Protein AF-A0A358DGT8-F1 (afdb_monomer_lite)

Foldseek 3Di:
DDWDADPPQGIEAEAEDQPDPDWDWDDDPHYIYTYHHPPDDVVCVVVVVVVVD

Secondary structure (DSSP, 8-state):
-EEEEETTTEEEEEEEETT-SS-EEEEETTEEEEEEETT--GGGHHHHHHTT-

pLDDT: mean 84.19, std 5.29, range [68.56, 91.06]

Structure (mmCIF, N/CA/C/O backbone):
data_AF-A0A358DGT8-F1
#
_entry.id   AF-A0A358DGT8-F1
#
loop_
_atom_site.group_PDB
_atom_site.id
_atom_site.type_symbol
_atom_site.label_atom_id
_atom_site.label_alt_id
_atom_site.label_comp_id
_atom_site.label_asym_id
_atom_site.label_entity_id
_atom_site.label_seq_id
_atom_site.pdbx_PDB_ins_code
_atom_site.Cartn_x
_atom_site.Cartn_y
_atom_site.Cartn_z
_atom_site.occupancy
_atom_site.B_iso_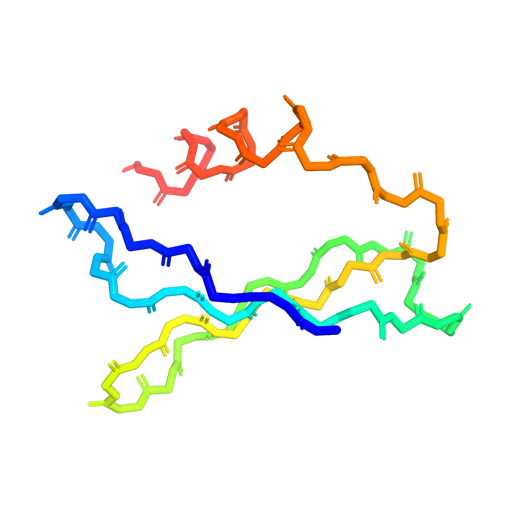or_equiv
_atom_site.auth_seq_id
_atom_site.auth_comp_id
_atom_site.auth_asym_id
_atom_site.auth_atom_id
_atom_site.pdbx_PDB_model_num
ATOM 1 N N . MET A 1 1 ? 9.803 1.969 3.218 1.00 72.44 1 MET A N 1
ATOM 2 C CA . MET A 1 1 ? 8.462 1.758 3.804 1.00 72.44 1 MET A CA 1
ATOM 3 C C . MET A 1 1 ? 7.897 3.136 4.051 1.00 72.44 1 MET A C 1
ATOM 5 O O . MET A 1 1 ? 8.643 3.960 4.559 1.00 72.44 1 MET A O 1
ATOM 9 N N . TYR A 1 2 ? 6.670 3.408 3.622 1.00 82.19 2 TYR A N 1
ATOM 10 C CA . TYR A 1 2 ? 6.041 4.708 3.851 1.00 82.19 2 TYR A CA 1
ATOM 11 C C . TYR A 1 2 ? 4.625 4.518 4.381 1.00 82.19 2 TYR A C 1
ATOM 13 O O . TYR A 1 2 ? 3.959 3.528 4.063 1.00 82.19 2 TYR A O 1
ATOM 21 N N . GLU A 1 3 ? 4.208 5.451 5.228 1.00 84.69 3 GLU A N 1
ATOM 22 C CA . GLU A 1 3 ? 2.849 5.516 5.747 1.00 84.69 3 GLU A CA 1
ATOM 23 C C . GLU A 1 3 ? 1.995 6.392 4.839 1.00 84.69 3 GLU A C 1
ATOM 25 O O . GLU A 1 3 ? 2.421 7.451 4.382 1.00 84.69 3 GLU A O 1
ATOM 30 N N . TYR A 1 4 ? 0.789 5.916 4.570 1.00 83.88 4 TYR A N 1
ATOM 31 C CA . TYR A 1 4 ? -0.249 6.634 3.860 1.00 83.88 4 TYR A CA 1
ATOM 32 C C . TYR A 1 4 ? -1.483 6.634 4.749 1.00 83.88 4 TYR A C 1
ATOM 34 O O . TYR A 1 4 ? -1.862 5.589 5.269 1.00 83.88 4 TYR A O 1
ATOM 42 N N . ASN A 1 5 ? -2.079 7.798 4.972 1.00 83.12 5 ASN A N 1
ATOM 43 C CA . ASN A 1 5 ? -3.271 7.903 5.798 1.00 83.12 5 ASN A CA 1
ATOM 44 C C . ASN A 1 5 ? -4.443 8.234 4.882 1.00 83.12 5 ASN A C 1
ATOM 46 O O . ASN A 1 5 ? -4.492 9.323 4.311 1.00 83.12 5 ASN A O 1
ATOM 50 N N . ASP A 1 6 ? -5.331 7.265 4.700 1.00 82.00 6 ASP A N 1
ATOM 51 C CA . ASP A 1 6 ? -6.548 7.434 3.919 1.00 82.00 6 ASP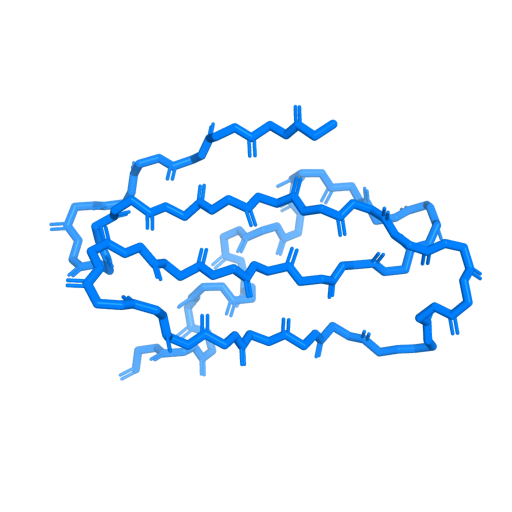 A CA 1
ATOM 52 C C . ASP A 1 6 ? -7.717 7.762 4.855 1.00 82.00 6 ASP A C 1
ATOM 54 O O . ASP A 1 6 ? -7.804 7.232 5.963 1.00 82.00 6 ASP A O 1
ATOM 58 N N . LYS A 1 7 ? -8.618 8.651 4.424 1.00 79.44 7 LYS A N 1
ATOM 59 C CA . LYS A 1 7 ? -9.739 9.106 5.261 1.00 79.44 7 LYS A CA 1
ATOM 60 C C . LYS A 1 7 ? -10.778 8.013 5.540 1.00 79.44 7 LYS A C 1
ATOM 62 O O . LYS A 1 7 ? -11.442 8.098 6.566 1.00 79.44 7 LYS A O 1
ATOM 67 N N . GLU A 1 8 ? -10.918 7.013 4.671 1.00 79.56 8 GLU A N 1
ATOM 68 C CA . GLU A 1 8 ? -11.877 5.911 4.838 1.00 79.56 8 GLU A CA 1
ATOM 69 C C . GLU A 1 8 ? -11.203 4.616 5.285 1.00 79.56 8 GLU A C 1
ATOM 71 O O . GLU A 1 8 ? -11.671 3.943 6.203 1.00 79.56 8 GLU A O 1
ATOM 76 N N . LEU A 1 9 ? -10.079 4.266 4.662 1.00 77.12 9 LEU A N 1
ATOM 77 C CA . LEU A 1 9 ? -9.355 3.027 4.947 1.00 77.12 9 LEU A CA 1
ATOM 78 C C . LEU A 1 9 ? -8.450 3.142 6.188 1.00 77.12 9 LEU A C 1
ATOM 80 O O . LEU A 1 9 ? -8.000 2.127 6.734 1.00 77.12 9 LEU A O 1
ATOM 84 N N . GLY A 1 10 ? -8.207 4.368 6.657 1.00 85.62 10 GLY A N 1
ATOM 85 C CA . GLY A 1 10 ? -7.370 4.677 7.807 1.00 85.62 10 GLY A CA 1
ATOM 86 C C . GLY A 1 10 ? -5.879 4.565 7.498 1.00 85.62 10 GLY A C 1
ATOM 87 O O . GLY A 1 10 ? -5.404 4.838 6.392 1.00 85.62 10 GLY A O 1
ATOM 88 N N . LYS A 1 11 ? -5.109 4.147 8.506 1.00 89.94 11 LYS A N 1
ATOM 89 C CA . LYS A 1 11 ? -3.655 4.016 8.402 1.00 89.94 11 LYS A CA 1
ATOM 90 C C . LYS A 1 11 ? -3.285 2.876 7.453 1.00 89.94 11 LYS A C 1
ATOM 92 O O . LYS A 1 11 ? -3.637 1.722 7.687 1.00 89.94 11 LYS A O 1
ATOM 97 N N . ILE A 1 12 ? -2.502 3.175 6.425 1.00 89.31 12 ILE A N 1
ATOM 98 C CA . ILE A 1 12 ? -1.965 2.212 5.464 1.00 89.31 12 ILE A CA 1
ATOM 99 C C . ILE A 1 12 ? -0.438 2.247 5.520 1.00 89.31 12 ILE A C 1
ATOM 101 O O . ILE A 1 12 ? 0.200 3.291 5.424 1.00 89.31 12 ILE A O 1
ATOM 105 N N . ILE A 1 13 ? 0.171 1.076 5.656 1.00 89.94 13 ILE A N 1
ATOM 106 C CA . ILE A 1 13 ? 1.616 0.891 5.670 1.00 89.94 13 ILE A CA 1
ATOM 107 C C . ILE A 1 13 ? 2.035 0.221 4.372 1.00 89.94 13 ILE A C 1
ATOM 109 O O . ILE A 1 13 ? 1.772 -0.966 4.170 1.00 89.94 13 ILE A O 1
ATOM 113 N N . VAL A 1 14 ? 2.750 0.953 3.521 1.00 89.00 14 VAL A N 1
ATOM 114 C CA . VAL A 1 14 ? 3.260 0.419 2.260 1.00 89.00 14 VAL A CA 1
ATOM 115 C C . VAL A 1 14 ? 4.662 -0.139 2.466 1.00 89.00 14 VAL A C 1
ATOM 117 O O . VAL A 1 14 ? 5.639 0.579 2.726 1.00 89.00 14 VAL A O 1
ATOM 120 N N . LYS A 1 15 ? 4.764 -1.460 2.339 1.00 89.56 15 LYS A N 1
ATOM 121 C CA . LYS A 1 15 ? 5.996 -2.227 2.477 1.00 89.56 15 LYS A CA 1
ATOM 122 C C . LYS A 1 15 ? 6.416 -2.789 1.113 1.00 89.56 15 LYS A C 1
ATOM 124 O O . LYS A 1 15 ? 5.816 -3.761 0.649 1.00 89.56 15 LYS A O 1
ATOM 129 N N . PRO A 1 16 ? 7.451 -2.223 0.469 1.00 88.56 16 PRO A N 1
ATOM 130 C CA . PRO A 1 16 ? 8.019 -2.832 -0.723 1.00 88.56 16 PRO A CA 1
ATOM 131 C C . PRO A 1 16 ? 8.659 -4.178 -0.374 1.00 88.56 16 PRO A C 1
ATOM 133 O O . PRO A 1 16 ? 9.325 -4.323 0.652 1.00 88.56 16 PRO A O 1
ATOM 136 N N . ASN A 1 17 ? 8.434 -5.168 -1.229 1.00 89.50 17 ASN A N 1
ATOM 137 C CA . ASN A 1 17 ? 8.990 -6.505 -1.114 1.00 89.50 17 ASN A CA 1
ATOM 138 C C . ASN A 1 17 ? 9.448 -6.971 -2.498 1.00 89.50 17 ASN A C 1
ATOM 140 O O . ASN A 1 17 ? 8.639 -7.152 -3.404 1.00 89.50 17 ASN A O 1
ATOM 144 N N . THR A 1 18 ? 10.750 -7.208 -2.643 1.00 86.31 18 THR A N 1
ATOM 145 C CA . THR A 1 18 ? 11.366 -7.651 -3.903 1.00 86.31 18 THR A CA 1
ATOM 146 C C . THR A 1 18 ? 10.880 -9.016 -4.372 1.00 86.31 18 THR A C 1
ATOM 148 O O . THR A 1 18 ? 10.922 -9.299 -5.563 1.00 86.31 18 THR A O 1
ATOM 151 N N . ARG A 1 19 ? 10.369 -9.852 -3.461 1.00 88.62 19 ARG A N 1
ATOM 152 C CA . ARG A 1 19 ? 9.797 -11.166 -3.785 1.00 88.62 19 ARG A CA 1
ATOM 153 C C . ARG A 1 19 ? 8.299 -11.120 -4.071 1.00 88.62 19 ARG A C 1
ATOM 155 O O . ARG A 1 19 ? 7.739 -12.113 -4.532 1.00 88.62 19 ARG A O 1
ATOM 162 N N . ALA A 1 20 ? 7.627 -10.008 -3.774 1.00 86.12 20 ALA A N 1
ATOM 163 C CA . ALA A 1 20 ? 6.213 -9.880 -4.082 1.00 86.12 20 ALA A CA 1
ATOM 164 C C . ALA A 1 20 ? 6.044 -9.747 -5.598 1.00 86.12 20 ALA A C 1
ATOM 166 O O . ALA A 1 20 ? 6.614 -8.854 -6.211 1.00 86.12 20 ALA A O 1
ATOM 167 N N . LYS A 1 21 ? 5.253 -10.640 -6.200 1.00 85.56 21 LYS A N 1
ATOM 168 C CA . LYS A 1 21 ? 4.874 -10.567 -7.624 1.00 85.56 21 LYS A CA 1
ATOM 169 C C . LYS A 1 21 ? 3.563 -9.812 -7.851 1.00 85.56 21 LYS A C 1
ATOM 171 O O . LYS A 1 21 ? 3.223 -9.484 -8.979 1.00 85.56 21 LYS A O 1
ATOM 176 N N . ARG A 1 22 ? 2.802 -9.586 -6.780 1.00 86.50 22 ARG A N 1
ATOM 177 C CA . ARG A 1 22 ? 1.487 -8.942 -6.779 1.00 86.50 22 ARG A CA 1
ATOM 178 C C . ARG A 1 22 ? 1.380 -8.017 -5.581 1.00 86.50 22 ARG A C 1
ATOM 180 O O . ARG A 1 22 ? 2.125 -8.171 -4.611 1.00 86.50 22 ARG A O 1
ATOM 187 N N . ILE A 1 23 ? 0.445 -7.081 -5.660 1.00 87.00 23 ILE A N 1
ATOM 188 C CA . ILE A 1 23 ? 0.103 -6.227 -4.533 1.00 87.00 23 ILE A CA 1
ATOM 189 C C . ILE A 1 23 ? -0.782 -7.029 -3.584 1.00 87.00 23 ILE A C 1
ATOM 191 O O . ILE A 1 23 ? -1.732 -7.677 -4.013 1.00 87.00 23 ILE A O 1
ATOM 195 N N . ILE A 1 24 ? -0.429 -7.032 -2.303 1.00 88.50 24 ILE A N 1
ATOM 196 C CA . ILE A 1 24 ? -1.150 -7.773 -1.271 1.00 88.50 24 ILE A CA 1
ATOM 197 C C . ILE A 1 24 ? -1.550 -6.779 -0.195 1.00 88.50 24 ILE A C 1
ATOM 199 O O . ILE A 1 24 ? -0.690 -6.283 0.535 1.00 88.50 24 ILE A O 1
ATOM 203 N N . ALA A 1 25 ? -2.846 -6.525 -0.067 1.00 88.12 25 ALA A N 1
ATOM 204 C CA . ALA A 1 25 ? -3.391 -5.794 1.062 1.00 88.12 25 ALA A CA 1
ATOM 205 C C . ALA A 1 25 ? -3.753 -6.769 2.189 1.00 88.12 25 ALA A C 1
ATOM 207 O O . ALA A 1 25 ? -4.374 -7.806 1.963 1.00 88.12 25 ALA A O 1
ATOM 208 N N . ARG A 1 26 ? -3.336 -6.459 3.417 1.00 89.69 26 ARG A N 1
ATOM 209 C CA . ARG A 1 26 ? -3.705 -7.214 4.620 1.00 89.69 26 ARG A CA 1
ATOM 210 C C . ARG A 1 26 ? -4.164 -6.258 5.700 1.00 89.69 26 ARG A C 1
ATOM 212 O O . ARG A 1 26 ? -3.400 -5.386 6.102 1.00 89.69 26 ARG A O 1
ATOM 219 N N . ARG A 1 27 ? -5.370 -6.458 6.223 1.00 88.06 27 ARG A N 1
ATOM 220 C CA . ARG A 1 27 ? -5.852 -5.702 7.379 1.00 88.06 27 ARG A CA 1
ATOM 221 C C . ARG A 1 27 ? -5.196 -6.250 8.648 1.00 88.06 27 ARG A C 1
ATOM 223 O O . ARG A 1 27 ? -5.274 -7.442 8.930 1.00 88.06 27 ARG A O 1
ATOM 230 N N . LYS A 1 28 ? -4.513 -5.386 9.390 1.00 88.25 28 LYS A N 1
ATOM 231 C CA . LYS A 1 28 ? -4.051 -5.623 10.760 1.00 88.25 28 LYS A CA 1
ATOM 232 C C . LYS A 1 28 ? -4.878 -4.746 11.696 1.00 88.25 28 LYS A C 1
ATOM 234 O O . LYS A 1 28 ? -5.418 -3.739 11.253 1.00 88.25 28 LYS A O 1
ATOM 239 N N . GLY A 1 29 ? -4.969 -5.114 12.975 1.00 82.50 29 GLY A N 1
ATOM 240 C CA . GLY A 1 29 ? -5.922 -4.554 13.953 1.00 82.50 29 GLY A CA 1
ATOM 241 C C . GLY A 1 29 ? -5.948 -3.028 14.157 1.00 82.50 29 GLY A C 1
ATOM 242 O O . GLY A 1 29 ? -6.781 -2.554 14.913 1.00 82.50 29 GLY A O 1
ATOM 243 N N . GLY A 1 30 ? -5.094 -2.253 13.483 1.00 86.50 30 GLY A N 1
ATOM 244 C CA . GLY A 1 30 ? -5.188 -0.790 13.421 1.00 86.50 30 GLY A CA 1
ATOM 245 C C . GLY A 1 30 ? -4.612 -0.162 12.147 1.00 86.50 30 GLY A C 1
ATOM 246 O O . GLY A 1 30 ? -4.431 1.049 12.100 1.00 86.50 30 GLY A O 1
ATOM 247 N N . TYR A 1 31 ? -4.259 -0.962 11.137 1.00 89.19 31 TYR A N 1
ATOM 248 C CA . TYR A 1 31 ? -3.740 -0.457 9.865 1.00 89.19 31 TYR A CA 1
ATOM 249 C C . TYR A 1 31 ? -3.844 -1.506 8.759 1.00 89.19 31 TYR A C 1
ATOM 251 O O . TYR A 1 31 ? -3.854 -2.711 9.011 1.00 89.19 31 TYR A O 1
ATOM 259 N N . ILE A 1 32 ? -3.844 -1.066 7.510 1.00 89.81 32 ILE A N 1
ATOM 260 C CA . ILE A 1 32 ? -3.725 -1.940 6.346 1.00 89.81 32 ILE A CA 1
ATOM 261 C C . ILE A 1 32 ? -2.256 -2.023 5.960 1.00 89.81 32 ILE A C 1
ATOM 263 O O . ILE A 1 32 ? -1.611 -1.023 5.674 1.00 89.81 32 ILE A O 1
ATOM 267 N N . GLN A 1 33 ? -1.697 -3.223 5.939 1.00 91.06 33 GLN A N 1
ATOM 268 C CA . GLN A 1 33 ? -0.379 -3.453 5.378 1.00 91.06 33 GLN A CA 1
ATOM 269 C C . GLN A 1 33 ? -0.511 -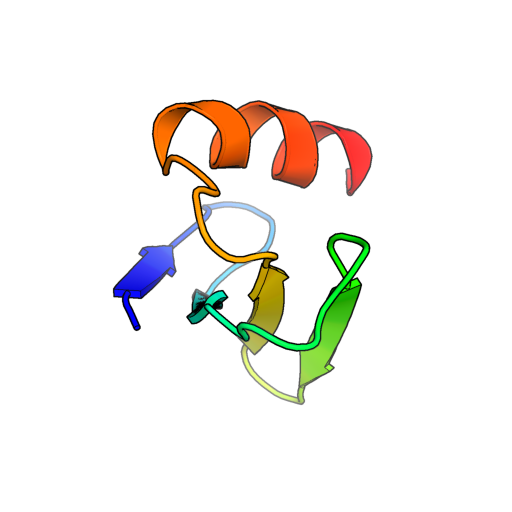3.737 3.885 1.00 91.06 33 GLN A C 1
ATOM 271 O O . GLN A 1 33 ? -1.056 -4.766 3.489 1.00 91.06 33 GLN A O 1
ATOM 276 N N . LEU A 1 34 ? 0.054 -2.859 3.067 1.00 90.50 34 LEU A N 1
ATOM 277 C CA . LEU A 1 34 ? 0.137 -3.016 1.626 1.00 90.50 34 LEU A CA 1
ATOM 278 C C . LEU A 1 34 ? 1.535 -3.516 1.263 1.00 90.50 34 LEU A C 1
ATOM 280 O O . LEU A 1 34 ? 2.525 -2.801 1.390 1.00 90.50 34 LEU A O 1
ATOM 284 N N . THR A 1 35 ? 1.635 -4.773 0.845 1.00 90.81 35 THR A N 1
ATOM 285 C CA . THR A 1 35 ? 2.888 -5.337 0.338 1.00 90.81 35 THR A CA 1
ATOM 286 C C . THR A 1 35 ? 2.933 -5.138 -1.165 1.00 90.81 35 THR A C 1
ATOM 288 O O . THR A 1 35 ? 2.059 -5.640 -1.868 1.00 90.81 35 THR A O 1
ATOM 291 N N . VAL A 1 36 ? 3.937 -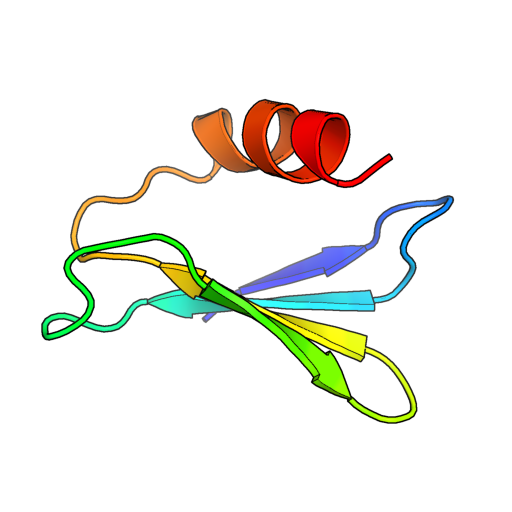4.415 -1.652 1.00 89.62 36 VAL A N 1
ATOM 292 C CA . VAL A 1 36 ? 4.038 -4.033 -3.067 1.00 89.62 36 VAL A CA 1
ATOM 293 C C . VAL A 1 36 ? 5.301 -4.606 -3.716 1.00 89.62 36 VAL A C 1
ATOM 295 O O . VAL A 1 36 ? 6.319 -4.736 -3.031 1.00 89.62 36 VAL A O 1
ATOM 298 N N . PRO A 1 37 ? 5.262 -4.963 -5.013 1.00 90.50 37 PRO A N 1
ATOM 299 C CA . PRO A 1 37 ? 6.441 -5.416 -5.748 1.00 90.50 37 PRO A CA 1
ATOM 300 C C . PRO A 1 37 ? 7.511 -4.321 -5.842 1.00 90.50 37 PRO A C 1
ATOM 302 O O . PRO A 1 37 ? 7.231 -3.125 -5.710 1.00 90.50 37 PRO A O 1
ATOM 305 N N . PHE A 1 38 ? 8.753 -4.728 -6.104 1.00 81.00 38 PHE A N 1
ATOM 306 C CA . PHE A 1 38 ? 9.830 -3.784 -6.405 1.00 81.00 38 PHE A CA 1
ATOM 307 C C . PHE A 1 38 ? 9.501 -2.981 -7.674 1.00 81.00 38 PHE A C 1
ATOM 309 O O . PHE A 1 38 ? 9.016 -3.543 -8.652 1.00 81.00 38 PHE A O 1
ATOM 316 N N . GLY A 1 39 ? 9.714 -1.663 -7.638 1.00 80.25 39 GLY A N 1
ATOM 317 C CA . GLY A 1 39 ? 9.306 -0.746 -8.713 1.00 80.25 39 GLY A CA 1
ATOM 318 C C . GLY A 1 39 ? 7.869 -0.221 -8.603 1.00 80.25 39 GLY A C 1
ATOM 319 O O . GLY A 1 39 ? 7.452 0.595 -9.426 1.00 80.25 39 GLY A O 1
ATOM 320 N N . PHE A 1 40 ? 7.107 -0.626 -7.579 1.00 82.56 40 PHE A N 1
ATOM 321 C CA . PHE A 1 40 ? 5.807 -0.019 -7.312 1.00 82.56 40 PHE A CA 1
ATOM 322 C C . PHE A 1 40 ? 5.959 1.467 -6.975 1.00 82.56 40 PHE A C 1
ATOM 324 O O . PHE A 1 40 ? 6.662 1.847 -6.036 1.00 82.56 40 PHE A O 1
ATOM 331 N N . THR A 1 41 ? 5.278 2.308 -7.747 1.00 78.94 41 THR A N 1
ATOM 332 C CA . THR A 1 41 ? 5.324 3.761 -7.596 1.00 78.94 41 THR A CA 1
ATOM 333 C C . THR A 1 41 ? 4.150 4.239 -6.739 1.00 78.94 41 THR A C 1
ATOM 335 O O . THR A 1 41 ? 3.016 3.838 -7.006 1.00 78.94 41 THR A O 1
ATOM 338 N N . PRO A 1 42 ? 4.359 5.171 -5.789 1.00 74.44 42 PRO A N 1
ATOM 339 C CA . PRO A 1 42 ? 3.283 5.710 -4.951 1.00 74.44 42 PRO A CA 1
ATOM 340 C C . PRO A 1 42 ? 2.120 6.327 -5.739 1.00 74.44 42 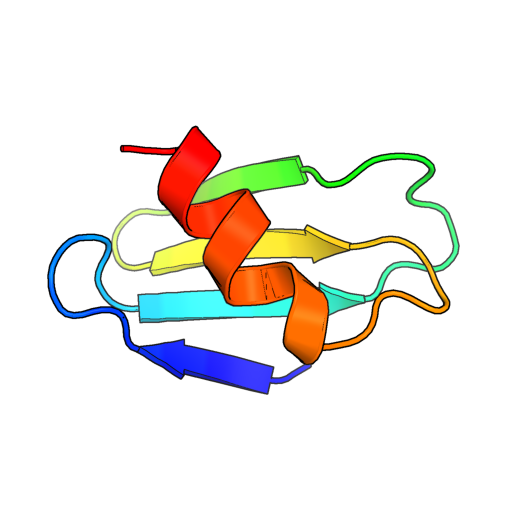PRO A C 1
ATOM 342 O O . PRO A 1 42 ? 0.995 6.338 -5.258 1.00 74.44 42 PRO A O 1
ATOM 345 N N . LYS A 1 43 ? 2.360 6.774 -6.980 1.00 79.88 43 LYS A N 1
ATOM 346 C CA . LYS A 1 43 ? 1.324 7.289 -7.891 1.00 79.88 43 LYS A CA 1
ATOM 347 C C . LYS A 1 43 ? 0.232 6.267 -8.237 1.00 79.88 43 LYS A C 1
ATOM 349 O O . LYS A 1 43 ? -0.867 6.672 -8.583 1.00 79.88 43 LYS A O 1
ATOM 354 N N . ARG A 1 44 ? 0.519 4.962 -8.157 1.00 79.12 44 ARG A N 1
ATOM 355 C CA . ARG A 1 44 ? -0.471 3.889 -8.370 1.00 79.12 44 ARG A CA 1
ATOM 356 C C . ARG A 1 44 ? -1.235 3.517 -7.103 1.00 79.12 44 ARG A C 1
ATOM 358 O O . ARG A 1 44 ? -2.192 2.761 -7.186 1.00 79.12 44 ARG A O 1
ATOM 365 N N . LEU A 1 45 ? -0.818 4.027 -5.944 1.00 80.62 45 LEU A N 1
ATOM 366 C CA . LEU A 1 45 ? -1.462 3.720 -4.673 1.00 80.62 45 LEU A CA 1
ATOM 367 C C . LEU A 1 45 ? -2.945 4.126 -4.647 1.00 80.62 45 LEU A C 1
ATOM 369 O O . LEU A 1 45 ? -3.731 3.279 -4.250 1.00 80.62 45 LEU A O 1
ATOM 373 N N . PRO A 1 46 ? -3.358 5.322 -5.118 1.00 79.38 46 PRO A N 1
ATOM 374 C CA . PRO A 1 46 ? -4.768 5.710 -5.107 1.00 79.38 46 PRO A CA 1
ATOM 375 C C . PRO A 1 46 ? -5.654 4.733 -5.880 1.00 79.38 46 PRO A C 1
ATOM 377 O O . PRO A 1 46 ? -6.681 4.335 -5.364 1.00 79.38 46 PRO A O 1
ATOM 380 N N . VAL A 1 47 ? -5.213 4.276 -7.058 1.00 81.06 47 VAL A N 1
ATOM 381 C CA . VAL A 1 47 ? -5.960 3.308 -7.885 1.00 81.06 47 VAL A CA 1
ATOM 382 C C . VAL A 1 47 ? -6.155 1.983 -7.146 1.00 81.06 47 VAL A C 1
ATOM 384 O O . VAL A 1 47 ? -7.240 1.426 -7.138 1.00 81.06 47 VAL A O 1
ATOM 387 N N . VAL A 1 48 ? -5.106 1.502 -6.477 1.00 81.19 48 VAL A N 1
ATOM 388 C CA . VAL A 1 48 ? -5.162 0.252 -5.705 1.00 81.19 48 VAL A CA 1
ATOM 389 C C . VAL A 1 48 ? -6.049 0.385 -4.470 1.00 81.19 48 VAL A C 1
ATOM 391 O O . VAL A 1 48 ? -6.668 -0.588 -4.060 1.00 81.19 48 VAL A O 1
ATOM 394 N N . LEU A 1 49 ? -6.067 1.562 -3.845 1.00 81.62 49 LEU A N 1
ATOM 395 C CA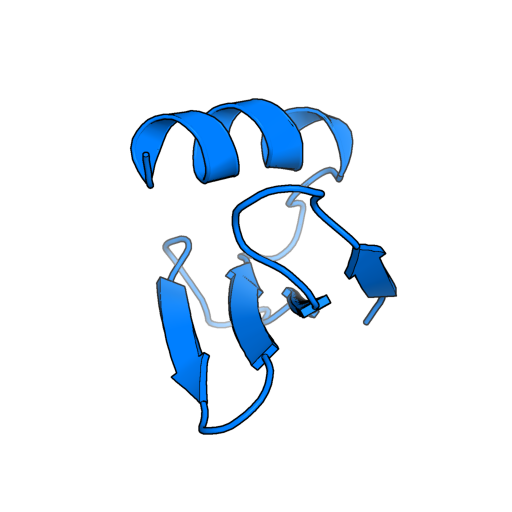 . LEU A 1 49 ? -6.945 1.841 -2.712 1.00 81.62 49 LEU A CA 1
ATOM 396 C C . LEU A 1 49 ? -8.403 1.999 -3.154 1.00 81.62 49 LEU A C 1
ATOM 398 O O . LEU A 1 49 ? -9.289 1.619 -2.401 1.00 81.62 49 LEU A O 1
ATOM 402 N N . ASP A 1 50 ? -8.642 2.515 -4.359 1.00 81.56 50 ASP A N 1
ATOM 403 C CA . ASP A 1 50 ? -9.976 2.625 -4.950 1.00 81.56 50 ASP A CA 1
ATOM 404 C C . ASP A 1 50 ? -10.567 1.244 -5.266 1.00 81.56 50 ASP A C 1
ATOM 406 O O . ASP A 1 50 ? -11.689 0.969 -4.872 1.00 81.56 50 ASP A O 1
ATOM 410 N N . ASP A 1 51 ? -9.764 0.322 -5.817 1.00 78.88 51 ASP A N 1
ATOM 411 C CA . ASP A 1 51 ? -10.131 -1.100 -5.993 1.00 78.88 51 ASP A CA 1
ATOM 412 C C . ASP A 1 51 ? -10.469 -1.825 -4.669 1.00 78.88 51 ASP A C 1
ATOM 414 O O . ASP A 1 51 ? -10.996 -2.938 -4.679 1.00 78.88 51 ASP A O 1
ATOM 418 N N . MET A 1 52 ? -10.094 -1.253 -3.519 1.00 73.81 52 MET A N 1
ATOM 419 C CA . MET A 1 52 ? -10.381 -1.813 -2.195 1.00 73.81 52 MET A CA 1
ATOM 420 C C . MET A 1 52 ? -11.646 -1.243 -1.536 1.00 73.81 52 MET A C 1
ATOM 422 O O . MET A 1 52 ? -12.014 -1.751 -0.471 1.00 73.81 52 MET A O 1
ATOM 426 N N . ARG A 1 53 ? -12.252 -0.193 -2.103 1.00 68.56 53 ARG A N 1
ATOM 427 C CA . ARG A 1 53 ? -13.546 0.350 -1.662 1.00 68.56 53 ARG A CA 1
ATOM 428 C C . ARG A 1 53 ? -14.695 -0.488 -2.219 1.00 68.56 53 ARG A C 1
ATOM 430 O O . ARG A 1 53 ? -15.664 -0.680 -1.453 1.00 68.56 53 ARG A O 1
#

Sequence (53 aa):
MYEYNDKELGKIIVKPNTRAKRIIARRKGGYIQLTVPFGFTPKRLPVVLDDMR

Radius of gyration: 10.26 Å; chains: 1; bounding box: 25×20×23 Å